Protein AF-A0A4V6I9L9-F1 (afdb_monomer_lite)

Secondary structure (DSSP, 8-state):
-GGGHHHHHHHHHHHHHHHHHTT-HHHHHHHHHHHHHGGGSTT--GGGHHHHHHHHHHH--HHHHTTSS---------

Sequence (78 aa):
MPAKYLPLIADYESRIERALSEGNQLEAFHLLDRLRELPNMPDFPAAVAPRLQEVMDRYCRPEILQGLDSAPAASEPR

Foldseek 3Di:
DQVPVVVVLVVLLVQLVVCLVVVNLVSNVVSLVVLVCQVVDPPHDPVCVVVSVVSCVVCVPVVSNVCVVPPPPPDDDD

Structure (mmCIF, N/CA/C/O backbone):
data_AF-A0A4V6I9L9-F1
#
_entry.id   AF-A0A4V6I9L9-F1
#
loop_
_atom_site.group_PDB
_atom_site.id
_atom_site.type_symbol
_atom_site.label_atom_id
_atom_site.label_alt_id
_atom_site.label_comp_id
_atom_site.label_asym_id
_atom_site.label_entity_id
_atom_site.label_seq_id
_atom_site.pdbx_PDB_ins_code
_atom_site.Cartn_x
_atom_site.Cartn_y
_atom_site.Cartn_z
_atom_site.occupancy
_atom_site.B_iso_or_equiv
_atom_site.auth_seq_id
_atom_site.auth_comp_id
_atom_site.auth_asym_id
_atom_site.auth_atom_id
_atom_site.pdbx_PDB_model_num
ATOM 1 N N . MET A 1 1 ? 14.826 -6.690 -12.708 1.00 50.78 1 MET A N 1
ATOM 2 C CA . MET A 1 1 ? 13.529 -7.405 -12.811 1.00 50.78 1 MET A CA 1
ATOM 3 C C . MET A 1 1 ? 12.448 -6.598 -12.081 1.00 50.78 1 MET 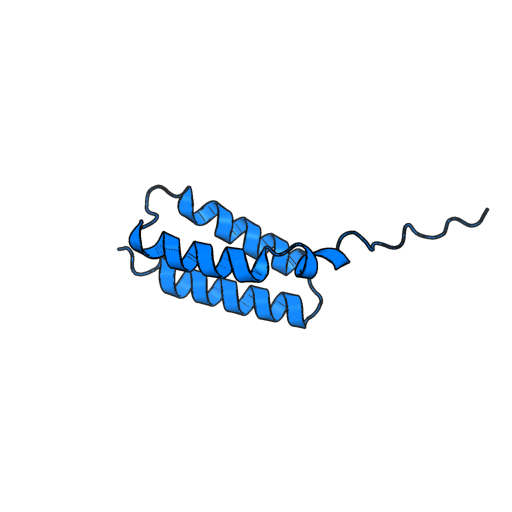A C 1
ATOM 5 O O . MET A 1 1 ? 12.325 -6.736 -10.869 1.00 50.78 1 MET A O 1
ATOM 9 N N . PRO A 1 2 ? 11.698 -5.727 -12.780 1.00 57.78 2 PRO A N 1
ATOM 10 C CA . PRO A 1 2 ? 10.699 -4.824 -12.182 1.00 57.78 2 PRO A CA 1
ATOM 11 C C . PRO A 1 2 ? 9.407 -5.526 -11.709 1.00 57.78 2 PRO A C 1
ATOM 13 O O . PRO A 1 2 ? 8.626 -4.949 -10.960 1.00 57.78 2 PRO A O 1
ATOM 16 N N . ALA A 1 3 ? 9.198 -6.789 -12.098 1.00 65.12 3 ALA A N 1
ATOM 17 C CA . ALA A 1 3 ? 7.957 -7.534 -11.872 1.00 65.12 3 ALA A CA 1
ATOM 18 C C . ALA A 1 3 ? 7.689 -7.953 -10.413 1.00 65.12 3 ALA A C 1
ATOM 20 O O . ALA A 1 3 ? 6.585 -8.390 -10.116 1.00 65.12 3 ALA A O 1
ATOM 21 N N . LYS A 1 4 ? 8.659 -7.821 -9.494 1.00 83.06 4 LYS A N 1
ATOM 22 C CA . LYS A 1 4 ? 8.480 -8.213 -8.082 1.00 83.06 4 LYS A CA 1
ATOM 23 C C . LYS A 1 4 ? 7.725 -7.178 -7.240 1.00 83.06 4 LYS A C 1
ATOM 25 O O . LYS A 1 4 ? 7.148 -7.540 -6.224 1.00 83.06 4 LYS A O 1
ATOM 30 N N . TYR A 1 5 ? 7.718 -5.906 -7.649 1.00 86.19 5 TYR A N 1
ATOM 31 C CA . TYR A 1 5 ? 7.137 -4.824 -6.844 1.00 86.19 5 TYR A CA 1
ATOM 32 C C . TYR A 1 5 ? 5.615 -4.721 -6.985 1.00 86.19 5 TYR A C 1
ATOM 34 O O . TYR A 1 5 ? 4.945 -4.398 -6.015 1.00 86.19 5 TYR A O 1
ATOM 42 N N . LEU A 1 6 ? 5.055 -5.051 -8.152 1.00 87.00 6 LEU A N 1
ATOM 43 C CA . LEU A 1 6 ? 3.601 -5.095 -8.355 1.00 87.00 6 LEU A CA 1
ATOM 44 C C . LEU A 1 6 ? 2.887 -6.103 -7.433 1.00 87.00 6 LEU A C 1
ATOM 46 O O . LEU A 1 6 ? 1.983 -5.684 -6.712 1.00 87.00 6 LEU A O 1
ATOM 50 N N . PRO A 1 7 ? 3.280 -7.394 -7.389 1.00 90.31 7 PRO A N 1
ATOM 51 C CA . PRO A 1 7 ? 2.667 -8.346 -6.467 1.00 90.31 7 PRO A CA 1
ATOM 52 C C . PRO A 1 7 ? 2.970 -8.006 -5.005 1.00 90.31 7 PRO A C 1
ATOM 54 O O . PRO A 1 7 ? 2.131 -8.246 -4.147 1.00 90.31 7 PRO A O 1
ATOM 57 N N . LEU A 1 8 ? 4.128 -7.399 -4.719 1.00 90.38 8 LEU A N 1
ATOM 58 C CA . LEU A 1 8 ? 4.456 -6.932 -3.373 1.00 90.38 8 LEU A CA 1
ATOM 59 C C . LEU A 1 8 ? 3.487 -5.837 -2.906 1.00 90.38 8 LEU A C 1
ATOM 61 O O . LEU A 1 8 ? 2.961 -5.926 -1.805 1.00 90.38 8 LEU A O 1
ATOM 65 N N . ILE A 1 9 ? 3.217 -4.832 -3.742 1.00 91.31 9 ILE A N 1
ATOM 66 C CA . ILE A 1 9 ? 2.265 -3.759 -3.424 1.00 91.31 9 ILE A CA 1
ATOM 67 C C . ILE A 1 9 ? 0.854 -4.318 -3.226 1.00 91.31 9 ILE A C 1
ATOM 69 O O . ILE A 1 9 ? 0.178 -3.902 -2.293 1.00 91.31 9 ILE A O 1
ATOM 73 N N . ALA A 1 10 ? 0.431 -5.279 -4.052 1.00 91.94 10 ALA A N 1
ATOM 74 C CA . ALA A 1 10 ? -0.867 -5.936 -3.89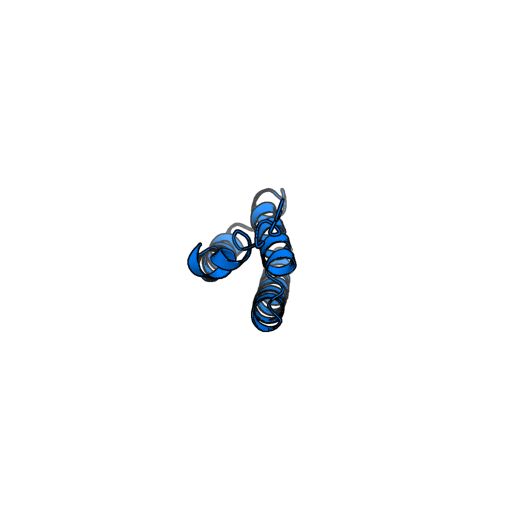5 1.00 91.94 10 ALA A CA 1
ATOM 75 C C . ALA A 1 10 ? -0.978 -6.728 -2.573 1.00 91.94 10 ALA A C 1
ATOM 77 O O . ALA A 1 10 ? -2.022 -6.695 -1.923 1.00 91.94 10 ALA A O 1
ATOM 78 N N . ASP A 1 11 ? 0.098 -7.403 -2.148 1.00 93.75 11 ASP A N 1
ATOM 79 C CA . ASP A 1 11 ? 0.152 -8.096 -0.851 1.00 93.75 11 ASP A CA 1
ATOM 80 C C . ASP A 1 11 ? 0.059 -7.103 0.315 1.00 93.75 11 ASP A C 1
ATOM 82 O O . ASP A 1 11 ? -0.749 -7.293 1.224 1.00 93.75 11 ASP A O 1
ATOM 86 N N . TYR A 1 12 ? 0.824 -6.007 0.266 1.00 93.12 12 TYR A N 1
ATOM 87 C CA . TYR A 1 12 ? 0.737 -4.948 1.273 1.00 93.12 12 TYR A CA 1
ATOM 88 C C . TYR A 1 12 ? -0.658 -4.323 1.327 1.00 93.12 12 TYR A C 1
ATOM 90 O O . TYR A 1 12 ? -1.188 -4.159 2.420 1.00 93.12 12 TYR A O 1
ATOM 98 N N . GLU A 1 13 ? -1.272 -4.024 0.181 1.00 93.56 13 GLU A N 1
ATOM 99 C CA . GLU A 1 13 ? -2.645 -3.515 0.104 1.00 93.56 13 GLU A CA 1
ATOM 100 C C . GLU A 1 13 ? -3.628 -4.456 0.812 1.00 93.56 13 GLU A C 1
ATOM 102 O O . GLU A 1 13 ? -4.334 -4.022 1.720 1.00 93.56 13 GLU A O 1
ATOM 107 N N . SER A 1 14 ? -3.591 -5.755 0.501 1.00 94.62 14 SER A N 1
ATOM 108 C CA . SER A 1 14 ? -4.468 -6.744 1.145 1.00 94.62 14 SER A CA 1
ATOM 109 C C . SER A 1 14 ? -4.250 -6.825 2.661 1.00 94.62 14 SER A C 1
ATOM 111 O O . SER A 1 14 ? -5.198 -6.996 3.430 1.00 94.62 14 SER A O 1
ATOM 113 N N . ARG A 1 15 ? -2.999 -6.697 3.123 1.00 94.38 15 ARG A N 1
ATOM 114 C CA . ARG A 1 15 ? -2.679 -6.682 4.558 1.00 94.38 15 ARG A CA 1
ATOM 115 C C . ARG A 1 15 ? -3.158 -5.413 5.245 1.00 94.38 15 ARG A C 1
ATOM 117 O O . ARG A 1 15 ? -3.635 -5.503 6.369 1.00 94.38 15 ARG A O 1
ATOM 124 N N . ILE A 1 16 ? -3.054 -4.262 4.585 1.00 92.12 16 ILE A N 1
ATOM 125 C CA . ILE A 1 16 ? -3.563 -2.987 5.098 1.00 92.12 16 ILE A CA 1
ATOM 126 C C . ILE A 1 16 ? -5.083 -3.067 5.235 1.00 92.12 16 ILE A C 1
ATOM 128 O O . ILE A 1 16 ? -5.602 -2.778 6.307 1.00 92.12 16 ILE A O 1
ATOM 132 N N . GLU A 1 17 ? -5.793 -3.538 4.205 1.00 92.31 17 GLU A N 1
ATOM 133 C CA . GLU A 1 17 ? -7.249 -3.738 4.259 1.00 92.31 17 GLU A CA 1
ATOM 134 C C . GLU A 1 17 ? -7.651 -4.648 5.418 1.00 92.31 17 GLU A C 1
ATOM 136 O O . GLU A 1 17 ? -8.563 -4.330 6.184 1.00 92.31 17 GLU A O 1
ATOM 141 N N . ARG A 1 18 ? -6.932 -5.759 5.590 1.00 94.19 18 ARG A N 1
ATOM 142 C CA . ARG A 1 18 ? -7.170 -6.687 6.690 1.00 94.19 18 ARG A CA 1
ATOM 143 C C . ARG A 1 18 ? -6.899 -6.051 8.053 1.00 94.19 18 ARG A C 1
ATOM 145 O O . ARG A 1 18 ? -7.741 -6.164 8.936 1.00 94.19 18 ARG A O 1
ATOM 152 N N . ALA A 1 19 ? -5.769 -5.369 8.219 1.00 91.50 19 ALA A N 1
ATOM 153 C CA . ALA A 1 19 ? -5.404 -4.706 9.467 1.00 91.50 19 ALA A CA 1
ATOM 154 C C . ALA A 1 19 ? -6.444 -3.646 9.858 1.00 91.50 19 ALA A C 1
ATOM 156 O O . ALA A 1 19 ? -6.868 -3.596 11.009 1.00 91.50 19 ALA A O 1
ATOM 157 N N . LEU A 1 20 ? -6.931 -2.863 8.891 1.00 88.38 20 LEU A N 1
ATOM 158 C CA . LEU A 1 20 ? -8.011 -1.901 9.109 1.00 88.38 20 LEU A CA 1
ATOM 159 C C . LEU A 1 20 ? -9.330 -2.589 9.479 1.00 88.38 20 LEU A C 1
ATOM 161 O O . LEU A 1 20 ? -9.998 -2.154 10.415 1.00 88.38 20 LEU A O 1
ATOM 165 N N . SER A 1 21 ? -9.687 -3.683 8.801 1.00 89.69 21 SER A N 1
ATOM 166 C CA . SER A 1 21 ? -10.889 -4.465 9.118 1.00 89.69 21 SER A CA 1
ATOM 167 C C . SER A 1 21 ? -10.834 -5.117 10.504 1.00 89.69 21 SER A C 1
ATOM 169 O O . SER A 1 21 ? -11.877 -5.310 11.123 1.00 89.69 21 SER A O 1
ATOM 171 N N . GLU A 1 22 ? -9.643 -5.474 10.984 1.00 92.19 22 GLU A N 1
ATOM 172 C CA . GLU A 1 22 ? -9.408 -6.027 12.324 1.00 92.19 22 GLU A CA 1
ATOM 173 C C . GLU A 1 22 ? -9.297 -4.924 13.400 1.00 92.19 22 GLU A C 1
ATOM 175 O O . GLU A 1 22 ? -9.138 -5.229 14.580 1.00 92.19 22 GLU A O 1
ATOM 180 N N . GLY A 1 23 ? -9.382 -3.641 13.019 1.00 88.31 23 GLY A N 1
ATOM 181 C CA . GLY A 1 23 ? -9.202 -2.499 13.923 1.00 88.31 23 GLY A CA 1
ATOM 182 C C . GLY A 1 23 ? -7.746 -2.259 14.341 1.00 88.31 23 GLY A C 1
ATOM 183 O O . GLY A 1 23 ? -7.473 -1.430 15.206 1.00 88.31 23 GLY A O 1
ATOM 184 N N . ASN A 1 24 ? -6.791 -2.957 13.726 1.00 89.00 24 ASN A N 1
ATOM 185 C CA . ASN A 1 24 ? -5.366 -2.831 13.996 1.00 89.00 24 ASN A CA 1
ATOM 186 C C . ASN A 1 24 ? -4.747 -1.687 13.175 1.00 89.00 24 ASN A C 1
ATOM 188 O O . ASN A 1 24 ? -4.027 -1.888 12.195 1.00 89.00 24 ASN A O 1
ATOM 192 N N . GLN A 1 25 ? -5.041 -0.457 13.591 1.00 85.62 25 GLN A N 1
ATOM 193 C CA . GLN A 1 25 ? -4.560 0.752 12.917 1.00 85.62 25 GLN A CA 1
ATOM 194 C C . GLN A 1 25 ? -3.039 0.915 12.982 1.00 85.62 25 GLN A C 1
ATOM 196 O O . GLN A 1 25 ? -2.449 1.456 12.050 1.00 85.62 25 GLN A O 1
ATOM 201 N N . LEU A 1 26 ? -2.398 0.427 14.050 1.00 87.81 26 LEU A N 1
ATOM 202 C CA . LEU A 1 26 ? -0.944 0.472 14.194 1.00 87.81 26 LEU A CA 1
ATOM 203 C C . LEU A 1 26 ? -0.260 -0.387 13.121 1.00 87.81 26 LEU A C 1
ATOM 205 O O . LEU A 1 26 ? 0.663 0.075 12.455 1.00 87.81 26 LEU A O 1
ATOM 209 N N . GLU A 1 27 ? -0.748 -1.611 12.904 1.00 89.62 27 GLU A N 1
ATOM 210 C CA . GLU A 1 27 ? -0.239 -2.484 11.841 1.00 89.62 27 GLU A CA 1
ATOM 211 C C . GLU A 1 27 ? -0.486 -1.874 10.456 1.00 89.62 27 GLU A C 1
ATOM 213 O O . GLU A 1 27 ? 0.430 -1.821 9.636 1.00 89.62 27 GLU A O 1
ATOM 218 N N . ALA A 1 28 ? -1.685 -1.336 10.203 1.00 90.12 28 ALA A N 1
ATOM 219 C CA . ALA A 1 28 ? -1.982 -0.647 8.947 1.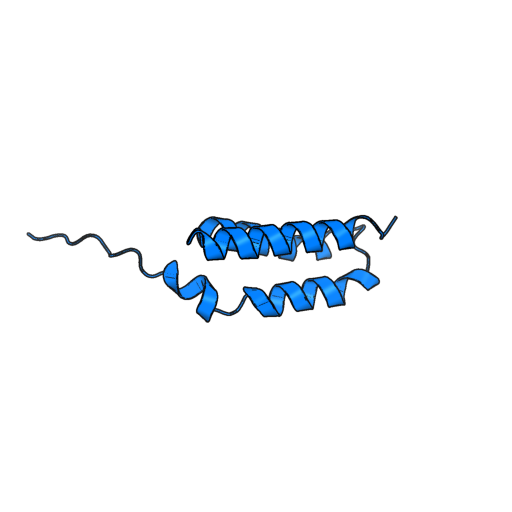00 90.12 28 ALA A CA 1
ATOM 220 C C . ALA A 1 28 ? -1.022 0.533 8.697 1.00 90.12 28 ALA A C 1
ATOM 222 O O . ALA A 1 28 ? -0.507 0.687 7.588 1.00 90.12 28 ALA A O 1
ATOM 223 N N . PHE A 1 29 ? -0.723 1.323 9.733 1.00 89.25 29 PHE A N 1
ATOM 224 C CA . PHE A 1 29 ? 0.244 2.417 9.665 1.00 89.25 29 PHE A CA 1
ATOM 225 C C . PHE A 1 29 ? 1.661 1.915 9.350 1.00 89.25 29 PHE A C 1
ATOM 227 O O . PHE A 1 29 ? 2.304 2.436 8.441 1.00 89.25 29 PHE A O 1
ATOM 234 N N . HIS A 1 30 ? 2.136 0.868 10.031 1.00 90.69 30 HIS A N 1
ATOM 235 C CA . HIS A 1 30 ? 3.455 0.286 9.762 1.00 90.69 30 HIS A CA 1
ATOM 236 C C . HIS A 1 30 ? 3.587 -0.267 8.338 1.00 90.69 30 HIS A C 1
ATOM 238 O O . HIS A 1 30 ? 4.638 -0.124 7.709 1.00 90.69 30 HIS A O 1
ATOM 244 N N . LEU A 1 31 ? 2.532 -0.891 7.808 1.00 91.88 31 LEU A N 1
ATOM 245 C CA . LEU A 1 31 ? 2.510 -1.397 6.435 1.00 91.88 31 LEU A CA 1
ATOM 246 C C . LEU A 1 31 ? 2.555 -0.255 5.409 1.00 91.88 31 LEU A C 1
ATOM 248 O O . LEU A 1 31 ? 3.269 -0.358 4.409 1.00 91.88 31 LEU A O 1
ATOM 252 N N . LEU A 1 32 ? 1.845 0.846 5.670 1.00 90.00 32 LEU A N 1
ATOM 253 C CA . LEU A 1 32 ? 1.887 2.051 4.836 1.00 90.00 32 LEU A CA 1
ATOM 254 C C . LEU A 1 32 ? 3.254 2.736 4.864 1.00 90.00 32 LEU A C 1
ATOM 256 O O . LEU A 1 32 ? 3.740 3.165 3.818 1.00 90.00 32 LEU A O 1
ATOM 260 N N . ASP A 1 33 ? 3.888 2.806 6.032 1.00 89.88 33 ASP A N 1
ATOM 261 C CA . ASP A 1 33 ? 5.225 3.380 6.178 1.00 89.88 33 ASP A CA 1
ATOM 262 C C . ASP A 1 33 ? 6.257 2.582 5.365 1.00 89.88 33 ASP A C 1
ATOM 264 O O . ASP A 1 33 ? 6.992 3.147 4.555 1.00 89.88 33 ASP A O 1
ATOM 268 N N . ARG A 1 34 ? 6.201 1.244 5.425 1.00 90.50 34 ARG A N 1
ATOM 269 C CA . ARG A 1 34 ? 7.036 0.378 4.572 1.00 90.50 34 ARG A CA 1
ATOM 270 C C . ARG A 1 34 ? 6.785 0.573 3.079 1.00 90.50 34 ARG A C 1
ATOM 272 O O . ARG A 1 34 ? 7.731 0.553 2.292 1.00 90.50 34 ARG A O 1
ATOM 279 N N . LEU A 1 35 ? 5.528 0.748 2.665 1.00 90.69 35 LEU A N 1
ATOM 280 C CA . LEU A 1 35 ? 5.199 1.057 1.270 1.00 90.69 35 LEU A CA 1
ATOM 281 C C . LEU A 1 35 ? 5.815 2.394 0.832 1.00 90.69 35 LEU A C 1
ATOM 283 O O . LEU A 1 35 ? 6.316 2.496 -0.288 1.00 90.69 35 LEU A O 1
ATOM 287 N N . ARG A 1 36 ? 5.835 3.392 1.720 1.00 89.69 36 ARG A N 1
ATOM 288 C CA . ARG A 1 36 ? 6.423 4.715 1.472 1.00 89.69 36 ARG A CA 1
ATOM 289 C C . ARG A 1 36 ? 7.944 4.681 1.303 1.00 89.69 36 ARG A C 1
ATOM 291 O O . ARG A 1 36 ? 8.491 5.567 0.649 1.00 89.69 36 ARG A O 1
ATOM 298 N N . GLU A 1 37 ? 8.623 3.664 1.830 1.00 89.81 37 GLU A N 1
ATOM 299 C CA . GLU A 1 37 ? 10.068 3.477 1.645 1.00 89.81 37 GLU A CA 1
ATOM 300 C C . GLU A 1 37 ? 10.448 2.829 0.305 1.00 89.81 37 GLU A C 1
ATOM 302 O O . GLU A 1 37 ? 11.569 3.020 -0.169 1.00 89.81 37 GLU A O 1
ATOM 307 N N . LEU A 1 38 ? 9.531 2.102 -0.348 1.00 87.62 38 LEU A N 1
ATOM 308 C CA . LEU A 1 38 ? 9.789 1.449 -1.638 1.00 87.62 38 LEU A CA 1
ATOM 309 C C . LEU A 1 38 ? 10.415 2.359 -2.714 1.00 87.62 38 LEU A C 1
ATOM 311 O O . LEU A 1 38 ? 11.380 1.911 -3.334 1.00 87.62 38 LEU A O 1
ATOM 315 N N . PRO A 1 39 ? 9.948 3.602 -2.953 1.00 87.12 39 PRO A N 1
ATOM 316 C CA . PRO A 1 39 ? 10.517 4.472 -3.980 1.00 87.12 39 PRO A CA 1
ATOM 317 C C . PRO A 1 39 ? 11.932 4.961 -3.656 1.00 87.12 39 PRO A C 1
ATOM 319 O O . PRO A 1 39 ? 12.628 5.404 -4.564 1.00 87.12 39 PRO A O 1
ATOM 322 N N . ASN A 1 40 ? 12.385 4.846 -2.403 1.00 88.25 40 ASN A N 1
ATOM 323 C CA . ASN A 1 40 ? 13.762 5.167 -2.018 1.00 88.25 40 ASN A CA 1
ATOM 324 C C . ASN A 1 40 ? 14.745 4.030 -2.350 1.00 88.25 40 ASN A C 1
ATOM 326 O O . ASN A 1 40 ? 15.956 4.206 -2.218 1.00 88.25 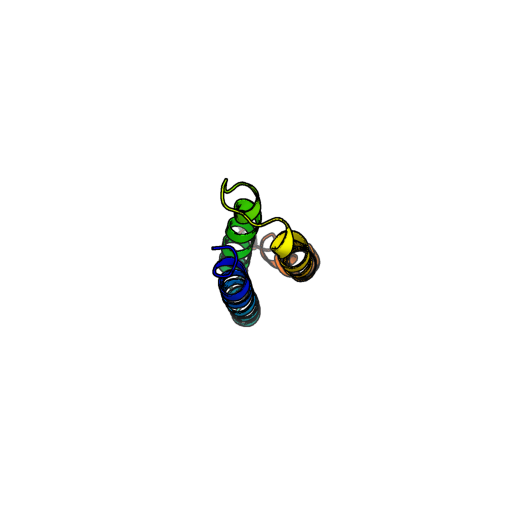40 ASN A O 1
ATOM 330 N N . MET A 1 41 ? 14.258 2.856 -2.773 1.00 85.06 41 MET A N 1
ATOM 331 C CA . MET A 1 41 ? 15.131 1.749 -3.154 1.00 85.06 41 MET A CA 1
ATOM 332 C C . MET A 1 41 ? 15.777 1.998 -4.528 1.00 85.06 41 MET A C 1
ATOM 334 O O . MET A 1 41 ? 15.076 2.358 -5.474 1.00 85.06 41 MET A O 1
ATOM 338 N N . PRO A 1 42 ? 17.085 1.719 -4.692 1.00 81.56 42 PRO A N 1
ATOM 339 C CA . PRO A 1 42 ? 17.804 1.961 -5.949 1.00 81.56 42 PRO A CA 1
ATOM 340 C C . PRO A 1 42 ? 17.255 1.150 -7.136 1.00 81.56 42 PRO A C 1
ATOM 342 O O . PRO A 1 42 ? 17.366 1.572 -8.282 1.00 81.56 42 PRO A O 1
ATOM 345 N N . ASP A 1 43 ? 16.627 0.004 -6.864 1.00 84.81 43 ASP A N 1
ATOM 346 C CA . ASP A 1 43 ? 16.013 -0.878 -7.862 1.00 84.81 43 ASP A CA 1
ATOM 347 C C . ASP A 1 43 ? 14.509 -0.625 -8.075 1.00 84.81 43 ASP A C 1
ATOM 349 O O . ASP A 1 43 ? 13.841 -1.436 -8.728 1.00 84.81 43 ASP A O 1
ATOM 353 N N . PHE A 1 44 ? 13.941 0.448 -7.507 1.00 85.81 44 PHE A N 1
ATOM 354 C CA . PHE A 1 44 ? 12.510 0.709 -7.617 1.00 85.81 44 PHE A CA 1
ATOM 355 C C . PHE A 1 44 ? 12.130 1.138 -9.044 1.00 85.81 44 PHE A C 1
ATOM 357 O O . PHE A 1 44 ? 12.602 2.158 -9.551 1.00 85.81 44 PHE A O 1
ATOM 364 N N . PRO A 1 45 ? 11.259 0.384 -9.731 1.00 86.62 45 PRO A N 1
ATOM 365 C CA . PRO A 1 45 ? 10.901 0.695 -11.104 1.00 86.62 45 PRO A CA 1
ATOM 366 C C . PRO A 1 45 ? 9.904 1.855 -11.179 1.00 86.62 45 PRO A C 1
ATOM 368 O O . PRO A 1 45 ? 8.799 1.772 -10.645 1.00 86.62 45 PRO A O 1
ATOM 371 N N . ALA A 1 46 ? 10.236 2.891 -11.956 1.00 84.88 46 ALA A N 1
ATOM 372 C CA . ALA A 1 46 ? 9.365 4.051 -12.184 1.00 84.88 46 ALA A CA 1
ATOM 373 C C . ALA A 1 46 ? 7.964 3.677 -12.715 1.00 84.88 46 ALA A C 1
ATOM 375 O O . ALA A 1 46 ? 6.983 4.338 -12.394 1.00 84.88 46 ALA A O 1
ATOM 376 N N . ALA A 1 47 ? 7.846 2.574 -13.463 1.00 87.88 47 ALA A N 1
ATOM 377 C CA . ALA A 1 47 ? 6.565 2.056 -13.952 1.00 87.88 47 ALA A CA 1
ATOM 378 C C . ALA A 1 47 ? 5.602 1.605 -12.833 1.00 87.88 47 ALA A C 1
ATOM 380 O O . ALA A 1 47 ? 4.404 1.480 -13.069 1.00 87.88 47 ALA A O 1
ATOM 381 N N . VAL A 1 48 ? 6.110 1.352 -11.622 1.00 87.94 48 VAL A N 1
ATOM 382 C CA . VAL A 1 48 ? 5.323 0.904 -10.462 1.00 87.94 48 VAL A CA 1
ATOM 383 C C . VAL A 1 48 ? 4.932 2.068 -9.543 1.00 87.94 48 VAL A C 1
ATOM 385 O O . VAL A 1 48 ? 3.980 1.946 -8.772 1.00 87.94 48 VAL A O 1
ATOM 388 N N . ALA A 1 49 ? 5.586 3.226 -9.682 1.00 88.12 49 ALA A N 1
ATOM 389 C CA . ALA A 1 49 ? 5.255 4.453 -8.960 1.00 88.12 49 ALA A CA 1
ATOM 390 C C . ALA A 1 49 ? 3.757 4.833 -8.993 1.00 88.12 49 ALA A C 1
ATOM 392 O O . ALA A 1 49 ? 3.217 5.098 -7.920 1.00 88.12 49 ALA A O 1
ATOM 393 N N . PRO A 1 50 ? 3.041 4.817 -10.143 1.00 90.75 50 PRO A N 1
ATOM 394 C CA . PRO A 1 50 ? 1.623 5.183 -10.156 1.00 90.75 50 PRO A CA 1
ATOM 395 C C . PRO A 1 50 ? 0.752 4.227 -9.332 1.00 90.75 50 PRO A C 1
ATOM 397 O O . PRO A 1 50 ? -0.139 4.679 -8.620 1.00 90.75 50 PRO A O 1
ATOM 400 N N . ARG A 1 51 ? 1.034 2.915 -9.363 1.00 90.25 51 ARG A N 1
ATOM 401 C CA . ARG A 1 51 ? 0.283 1.931 -8.567 1.00 90.25 51 ARG A CA 1
ATOM 402 C C . ARG A 1 51 ? 0.541 2.101 -7.073 1.00 90.25 51 ARG A C 1
ATOM 404 O O . ARG A 1 51 ? -0.389 2.004 -6.282 1.00 90.25 51 ARG A O 1
ATOM 411 N N . LEU A 1 52 ? 1.789 2.367 -6.688 1.00 90.62 52 LEU A N 1
ATOM 412 C CA . LEU A 1 52 ? 2.122 2.669 -5.299 1.00 90.62 52 LEU A CA 1
ATOM 413 C C . LEU A 1 52 ? 1.380 3.922 -4.812 1.00 90.62 52 LEU A C 1
ATOM 415 O O . LEU A 1 52 ? 0.786 3.899 -3.738 1.00 90.62 52 LEU A O 1
ATOM 419 N N . GLN A 1 53 ? 1.390 4.990 -5.614 1.00 90.50 53 GLN A N 1
ATOM 420 C CA . GLN A 1 53 ? 0.734 6.252 -5.276 1.00 90.50 53 GLN A CA 1
ATOM 421 C C . GLN A 1 53 ? -0.778 6.083 -5.085 1.00 90.50 53 GLN A C 1
ATOM 423 O O . GLN A 1 53 ? -1.337 6.674 -4.168 1.00 90.50 53 GLN A O 1
ATOM 428 N N . GLU A 1 54 ? -1.430 5.264 -5.912 1.00 91.69 54 GLU A N 1
ATOM 429 C CA . GLU A 1 54 ? -2.860 4.958 -5.792 1.00 91.69 54 GLU A CA 1
ATOM 430 C C . GLU A 1 54 ? -3.191 4.250 -4.469 1.00 91.69 54 GLU A C 1
ATOM 432 O O . GLU A 1 54 ? -4.118 4.651 -3.766 1.00 91.69 54 GLU A O 1
ATOM 437 N N . VAL A 1 55 ? -2.398 3.242 -4.088 1.00 90.56 55 VAL A N 1
ATOM 438 C CA . VAL A 1 55 ? -2.549 2.550 -2.797 1.00 90.56 55 VAL A CA 1
ATOM 439 C C . VAL A 1 55 ? -2.323 3.527 -1.642 1.00 90.56 55 VAL A C 1
ATOM 441 O O . VAL A 1 55 ? -3.112 3.571 -0.701 1.00 90.56 55 VAL A O 1
ATOM 444 N N . MET A 1 56 ? -1.288 4.364 -1.725 1.00 88.94 56 MET A N 1
ATOM 445 C CA . MET A 1 56 ? -1.034 5.381 -0.707 1.00 88.94 56 MET A CA 1
ATOM 446 C C . MET A 1 56 ? -2.186 6.386 -0.593 1.00 88.94 56 MET A C 1
ATOM 448 O O . MET A 1 56 ? -2.615 6.654 0.521 1.00 88.94 56 MET A O 1
ATOM 452 N N . ASP A 1 57 ? -2.737 6.907 -1.691 1.00 89.31 57 ASP A N 1
ATOM 453 C CA . ASP A 1 57 ? -3.867 7.853 -1.646 1.00 89.31 57 ASP A CA 1
ATOM 454 C C . ASP A 1 57 ? -5.111 7.240 -0.986 1.00 89.31 57 ASP A C 1
ATOM 456 O O . ASP A 1 57 ? -5.804 7.889 -0.199 1.00 89.31 57 ASP A O 1
ATOM 460 N N . ARG A 1 58 ? -5.350 5.952 -1.247 1.00 87.81 58 ARG A N 1
ATOM 461 C CA . ARG A 1 58 ? -6.500 5.219 -0.718 1.00 87.81 58 ARG A CA 1
ATOM 462 C C . ARG A 1 58 ? -6.464 5.065 0.801 1.00 87.81 58 ARG A C 1
ATOM 464 O O . ARG A 1 58 ? -7.500 5.213 1.444 1.00 87.81 58 ARG A O 1
ATOM 471 N N . TYR A 1 59 ? -5.292 4.777 1.366 1.00 85.19 59 TYR A N 1
ATOM 472 C CA . TYR A 1 59 ? -5.147 4.406 2.780 1.00 85.1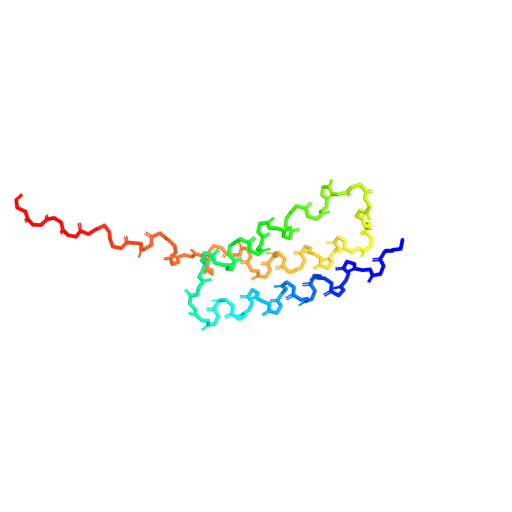9 59 TYR A CA 1
ATOM 473 C C . TYR A 1 59 ? -4.469 5.474 3.650 1.00 85.19 59 TYR A C 1
ATOM 475 O O . TYR A 1 59 ? -4.607 5.442 4.868 1.00 85.19 59 TYR A O 1
ATOM 483 N N . CYS A 1 60 ? -3.771 6.447 3.059 1.00 73.94 60 CYS A N 1
ATOM 484 C CA . CYS A 1 60 ? -3.106 7.540 3.780 1.00 73.94 60 CYS A CA 1
ATOM 485 C C . CYS A 1 60 ? -4.072 8.680 4.158 1.00 73.94 60 CYS A C 1
ATOM 487 O O . CYS A 1 60 ? -3.641 9.727 4.650 1.00 73.94 60 CYS A O 1
ATOM 489 N N . ARG A 1 61 ? -5.385 8.510 3.942 1.00 72.94 61 ARG A N 1
ATOM 490 C CA . ARG A 1 61 ? -6.376 9.494 4.380 1.00 72.94 61 ARG A CA 1
ATOM 491 C C . ARG A 1 61 ? -6.410 9.559 5.909 1.00 72.94 61 ARG A C 1
ATOM 493 O O . ARG A 1 61 ? -6.568 8.521 6.554 1.00 72.94 61 ARG A O 1
ATOM 500 N N . PRO A 1 62 ? -6.343 10.764 6.502 1.00 60.22 62 PRO A N 1
ATOM 501 C CA . PRO A 1 62 ? -6.360 10.934 7.954 1.00 60.22 62 PRO A CA 1
ATOM 502 C C . PRO A 1 62 ? -7.629 10.353 8.589 1.00 60.22 62 PRO A C 1
ATOM 504 O O . PRO A 1 62 ? -7.600 9.909 9.724 1.00 60.22 62 PRO A O 1
ATOM 507 N N . GLU A 1 63 ? -8.727 10.284 7.838 1.00 67.00 63 GLU A N 1
ATOM 508 C CA . GLU A 1 63 ? -10.000 9.659 8.222 1.00 67.00 63 GLU A CA 1
ATOM 509 C C . GLU A 1 63 ? -9.866 8.181 8.625 1.00 67.00 63 GLU A C 1
ATOM 511 O O . GLU A 1 63 ? -10.590 7.717 9.499 1.00 67.00 63 GLU A O 1
ATOM 516 N N . ILE A 1 64 ? -8.914 7.449 8.040 1.00 65.06 64 ILE A N 1
ATOM 517 C CA . ILE A 1 64 ? -8.693 6.017 8.304 1.00 65.06 64 ILE A CA 1
ATOM 518 C C . ILE A 1 64 ? -7.802 5.813 9.543 1.00 65.06 64 ILE A C 1
ATOM 520 O O . ILE A 1 64 ? -7.972 4.856 10.302 1.00 65.06 64 ILE A O 1
ATOM 524 N N . LEU A 1 65 ? -6.874 6.745 9.777 1.00 60.81 65 LEU A N 1
ATOM 525 C CA . LEU A 1 65 ? -5.901 6.709 10.875 1.00 60.81 65 LEU A CA 1
ATOM 526 C C . LEU A 1 65 ? -6.361 7.489 12.122 1.00 60.81 65 LEU A C 1
ATOM 528 O O . LEU A 1 65 ? -5.677 7.474 13.142 1.00 60.81 65 LEU A O 1
ATOM 532 N N . GLN A 1 66 ? -7.536 8.125 12.072 1.00 58.91 66 GLN A N 1
ATOM 533 C CA . GLN A 1 66 ? -8.094 8.973 13.135 1.00 58.91 66 GLN A CA 1
ATOM 534 C C . GLN A 1 66 ? -8.389 8.246 14.464 1.00 58.91 66 GLN A C 1
ATOM 536 O O . GLN A 1 66 ? -8.660 8.903 15.464 1.00 58.91 66 GLN A O 1
ATOM 541 N N . GLY A 1 67 ? -8.306 6.912 14.519 1.00 55.62 67 GLY A N 1
ATOM 542 C CA . GLY A 1 67 ? -8.469 6.159 15.773 1.00 55.62 67 GLY A CA 1
ATOM 543 C C . GLY A 1 67 ? -7.190 6.009 16.610 1.00 55.62 67 GLY A C 1
ATOM 544 O O . GLY A 1 67 ? -7.290 5.629 17.773 1.00 55.62 67 GLY A O 1
ATOM 545 N N . LEU A 1 68 ? -6.010 6.358 16.077 1.00 54.50 68 LEU A N 1
ATOM 546 C CA . LEU A 1 68 ? -4.737 6.279 16.816 1.00 54.50 68 LEU A CA 1
ATOM 547 C C . LEU A 1 68 ? -4.575 7.394 17.867 1.00 54.50 68 LEU A C 1
ATOM 549 O O . LEU A 1 68 ? -3.857 7.199 18.843 1.00 54.50 68 LEU A O 1
ATOM 553 N N . ASP A 1 69 ? -5.257 8.533 17.697 1.00 49.91 69 ASP A N 1
ATOM 554 C CA . ASP A 1 69 ? -5.223 9.658 18.652 1.00 49.91 69 ASP A CA 1
ATOM 555 C C . ASP A 1 69 ? -6.235 9.487 19.801 1.00 49.91 69 ASP A C 1
ATOM 557 O O . ASP A 1 69 ? -6.110 10.091 20.860 1.00 49.91 69 ASP A O 1
ATOM 561 N N . SER A 1 70 ? -7.209 8.583 19.645 1.00 45.47 70 SER A N 1
ATOM 562 C CA . SER A 1 70 ? -8.149 8.215 20.710 1.00 45.47 70 SER A CA 1
ATOM 563 C C . SER A 1 70 ? -7.602 7.077 21.573 1.00 45.47 70 SER A C 1
ATOM 565 O O . SER A 1 70 ? -8.296 6.102 21.854 1.00 45.47 70 SER A O 1
ATOM 567 N N . ALA A 1 71 ? -6.364 7.201 22.051 1.00 44.47 71 ALA A N 1
ATOM 568 C CA . ALA A 1 71 ? -6.067 6.615 23.348 1.00 44.47 71 ALA A CA 1
ATOM 569 C C . ALA A 1 71 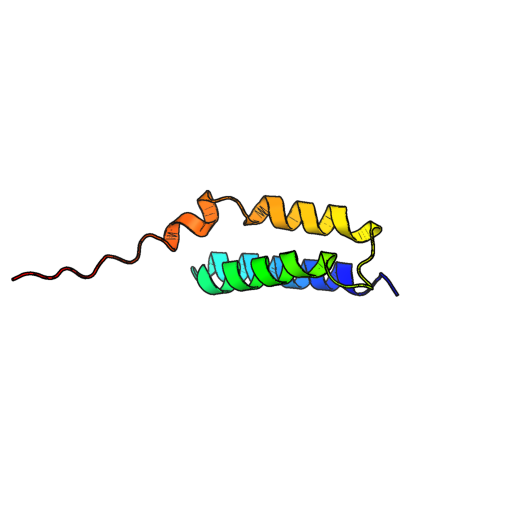? -6.886 7.430 24.360 1.00 44.47 71 ALA A C 1
ATOM 571 O O . ALA A 1 71 ? -6.670 8.641 24.454 1.00 44.47 71 ALA A O 1
ATOM 572 N N . PRO A 1 72 ? -7.841 6.845 25.109 1.00 45.00 72 PRO A N 1
ATOM 573 C CA . PRO A 1 72 ? -8.372 7.553 26.254 1.00 45.00 72 PRO A CA 1
ATOM 574 C C . PRO A 1 72 ? -7.167 7.790 27.157 1.00 45.00 72 PRO A C 1
ATOM 576 O O . PRO A 1 72 ? -6.608 6.835 27.699 1.00 45.00 72 PRO A O 1
ATOM 579 N N . ALA A 1 73 ? -6.727 9.046 27.261 1.00 46.72 73 ALA A N 1
ATOM 580 C CA . ALA A 1 73 ? -5.903 9.486 28.368 1.00 46.72 73 ALA A CA 1
ATOM 581 C C . ALA A 1 73 ? -6.606 8.941 29.608 1.00 46.72 73 ALA A C 1
ATOM 583 O O . ALA A 1 73 ? -7.738 9.334 29.908 1.00 46.72 73 ALA A O 1
ATOM 584 N N . ALA A 1 74 ? -6.011 7.894 30.182 1.00 44.12 74 ALA A N 1
ATOM 585 C CA . ALA A 1 74 ? -6.601 7.144 31.261 1.00 44.12 74 ALA A CA 1
ATOM 586 C C . ALA A 1 74 ? -7.029 8.161 32.307 1.00 44.12 74 ALA A C 1
ATOM 588 O O . ALA A 1 74 ? -6.246 9.014 32.718 1.00 44.12 74 ALA A O 1
ATOM 589 N N . SER A 1 75 ? -8.310 8.108 32.650 1.00 50.94 75 SER A N 1
ATOM 590 C CA . SER A 1 75 ? -8.871 8.863 33.746 1.00 50.94 75 SER A CA 1
ATOM 591 C C . SER A 1 75 ? -7.955 8.707 34.957 1.00 50.94 75 SER A C 1
ATOM 593 O O . SER A 1 75 ? -7.853 7.615 35.513 1.00 50.94 75 SER A O 1
ATOM 595 N N . GLU A 1 76 ? -7.302 9.785 35.371 1.00 48.00 76 GLU A N 1
ATOM 596 C CA . GLU A 1 76 ? -6.818 9.924 36.736 1.00 48.00 76 GLU A CA 1
ATOM 597 C C . GLU A 1 76 ? -7.915 10.650 37.519 1.00 48.00 76 GLU A C 1
ATOM 599 O O . GLU A 1 76 ? -8.064 11.866 37.400 1.00 48.00 76 GLU A O 1
ATOM 604 N N . PRO A 1 77 ? -8.747 9.931 38.293 1.00 63.16 77 PRO A N 1
ATOM 605 C CA . PRO A 1 77 ? -9.461 10.539 39.391 1.00 63.16 77 PRO A CA 1
ATOM 606 C C . PRO A 1 77 ? -8.521 10.536 40.598 1.00 63.16 77 PRO A C 1
ATOM 608 O O . PRO A 1 77 ? -8.273 9.470 41.166 1.00 63.16 77 PRO A O 1
ATOM 611 N N . ARG A 1 78 ? -8.020 11.705 41.008 1.00 48.56 78 ARG A N 1
ATOM 612 C CA . ARG A 1 78 ? -7.868 12.078 42.425 1.00 48.56 78 ARG A CA 1
ATOM 613 C C . ARG A 1 78 ? -7.430 13.519 42.617 1.00 48.56 78 ARG A C 1
ATOM 615 O O . ARG A 1 78 ? -6.455 13.934 41.964 1.00 48.56 78 ARG A O 1
#

pLDDT: mean 79.91, std 16.0, range [44.12, 94.62]

Radius of gyration: 15.69 Å; chains: 1; bounding box: 29×20×56 Å